Protein AF-A0A9P3CZE5-F1 (afdb_monomer_lite)

Radius of gyration: 16.23 Å; chains: 1; bounding box: 44×36×44 Å

Organism: NCBI:txid1310646

Secondary structure (DSSP, 8-state):
--HHHHHHHHHHHHHHHHHHHHHHHHHHHHHHHHTT--HHHHHHHHHHHHHTT--HHHHHHHHHHHHHHHHSPP-SSHHHHHHHHHHHHHHHHHHHHHHTT---

pLDDT: mean 92.05, std 11.59, range [45.66, 98.81]

Structure (mmCIF, N/CA/C/O backbone):
data_AF-A0A9P3CZE5-F1
#
_entry.id   AF-A0A9P3CZE5-F1
#
loop_
_atom_site.group_PDB
_atom_site.id
_atom_site.type_symbol
_atom_site.label_atom_id
_atom_site.label_alt_id
_atom_site.label_comp_id
_atom_site.label_asym_id
_atom_site.label_entity_id
_atom_site.label_seq_id
_atom_site.pdbx_PDB_ins_code
_atom_site.Cartn_x
_atom_site.Cartn_y
_atom_site.Cartn_z
_atom_site.occupancy
_atom_site.B_iso_or_equiv
_atom_site.auth_seq_id
_atom_site.auth_comp_id
_atom_site.auth_asym_id
_atom_site.auth_atom_id
_atom_site.pdbx_PDB_model_num
ATOM 1 N N . MET A 1 1 ? 32.887 -10.328 -24.606 1.00 45.66 1 MET A N 1
ATOM 2 C CA . MET A 1 1 ? 31.705 -10.849 -23.879 1.00 45.66 1 MET A CA 1
ATOM 3 C C . MET A 1 1 ? 31.624 -10.237 -22.471 1.00 45.66 1 MET A C 1
ATOM 5 O O . MET A 1 1 ? 31.808 -10.950 -21.501 1.00 45.66 1 MET A O 1
ATOM 9 N N . LEU A 1 2 ? 31.371 -8.926 -22.336 1.00 52.94 2 LEU A N 1
ATOM 10 C CA . LEU A 1 2 ? 31.291 -8.248 -21.018 1.00 52.94 2 LEU A CA 1
ATOM 11 C C . LEU A 1 2 ? 30.011 -7.409 -20.819 1.00 52.94 2 LEU A C 1
ATOM 13 O O . LEU A 1 2 ? 29.810 -6.848 -19.751 1.00 52.94 2 LEU A O 1
ATOM 17 N N . ALA A 1 3 ? 29.121 -7.338 -21.815 1.00 55.22 3 ALA A N 1
ATOM 18 C CA . ALA A 1 3 ? 27.893 -6.541 -21.716 1.00 55.22 3 ALA A CA 1
ATOM 19 C C . ALA A 1 3 ? 26.760 -7.250 -20.945 1.00 55.22 3 ALA A C 1
ATOM 21 O O . ALA A 1 3 ? 25.955 -6.591 -20.300 1.00 55.22 3 ALA A O 1
ATOM 22 N N . HIS A 1 4 ? 26.707 -8.588 -20.962 1.00 52.50 4 HIS A N 1
ATOM 23 C CA . HIS A 1 4 ? 25.579 -9.338 -20.391 1.00 52.50 4 HIS A CA 1
ATOM 24 C C . HIS A 1 4 ? 25.557 -9.359 -18.851 1.00 52.50 4 HIS A C 1
ATOM 26 O O . HIS A 1 4 ? 24.480 -9.361 -18.265 1.00 52.50 4 HIS A O 1
ATOM 32 N N . SER A 1 5 ? 26.716 -9.340 -18.181 1.00 59.53 5 SER A N 1
ATOM 33 C CA . SER A 1 5 ? 26.775 -9.378 -16.710 1.00 59.53 5 SER A CA 1
ATOM 34 C C . SER A 1 5 ? 26.413 -8.040 -16.063 1.00 59.53 5 SER A C 1
ATOM 36 O O . SER A 1 5 ? 25.803 -8.029 -14.999 1.00 59.53 5 SER A O 1
ATOM 38 N N . ASN A 1 6 ? 26.762 -6.915 -16.700 1.00 62.09 6 ASN A N 1
ATOM 39 C CA . ASN A 1 6 ? 26.478 -5.589 -16.148 1.00 62.09 6 ASN A CA 1
ATOM 40 C C . ASN A 1 6 ? 24.977 -5.262 -16.230 1.00 62.09 6 ASN A C 1
ATOM 42 O O . ASN A 1 6 ? 24.383 -4.837 -15.243 1.00 62.09 6 ASN A O 1
ATOM 46 N N . VAL A 1 7 ? 24.351 -5.583 -17.370 1.00 65.88 7 VAL A N 1
ATOM 47 C CA . VAL A 1 7 ? 22.914 -5.378 -17.615 1.00 65.88 7 VAL A CA 1
ATOM 48 C C . VAL A 1 7 ? 22.045 -6.183 -16.645 1.00 65.88 7 VAL A C 1
ATOM 50 O O . VAL A 1 7 ? 21.071 -5.648 -16.125 1.00 65.88 7 VAL A O 1
ATOM 53 N N . ASN A 1 8 ? 22.407 -7.435 -16.336 1.00 75.69 8 ASN A N 1
ATOM 54 C CA . ASN A 1 8 ? 21.633 -8.245 -15.389 1.00 75.69 8 ASN A CA 1
ATOM 55 C C . ASN A 1 8 ? 21.615 -7.619 -13.982 1.00 75.69 8 ASN A C 1
ATOM 57 O O . ASN A 1 8 ? 20.568 -7.540 -13.347 1.00 75.69 8 ASN A O 1
ATOM 61 N N . SER A 1 9 ? 22.753 -7.078 -13.536 1.00 81.50 9 SER A N 1
ATOM 62 C CA . SER A 1 9 ? 22.860 -6.432 -12.222 1.00 81.50 9 SER A CA 1
ATOM 63 C C . SER A 1 9 ? 22.125 -5.087 -12.132 1.00 81.50 9 SER A C 1
ATOM 65 O O . SER A 1 9 ? 21.652 -4.707 -11.062 1.00 81.50 9 SER A O 1
ATOM 67 N N . GLU A 1 10 ? 22.019 -4.351 -13.242 1.00 85.38 10 GLU A N 1
ATOM 68 C CA . GLU A 1 10 ? 21.262 -3.094 -13.311 1.00 85.38 10 GLU A CA 1
ATOM 69 C C . GLU A 1 10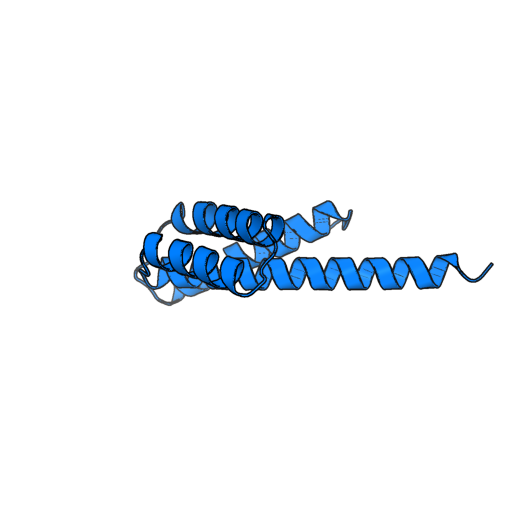 ? 19.752 -3.353 -13.289 1.00 85.38 10 GLU A C 1
ATOM 71 O O . GLU A 1 10 ? 19.025 -2.673 -12.565 1.00 85.38 10 GLU A O 1
ATOM 76 N N . VAL A 1 11 ? 19.290 -4.381 -14.008 1.00 87.31 11 VAL A N 1
ATOM 77 C CA . VAL A 1 11 ? 17.885 -4.815 -13.993 1.00 87.31 11 VAL A CA 1
ATOM 78 C C . VAL A 1 11 ? 17.481 -5.317 -12.607 1.00 87.31 11 VAL A C 1
ATOM 80 O O . VAL A 1 11 ? 16.442 -4.910 -12.095 1.00 87.31 11 VAL A O 1
ATOM 83 N N . GLU A 1 12 ? 18.312 -6.133 -11.955 1.00 88.62 12 GLU A N 1
ATOM 84 C CA . GLU A 1 12 ? 18.058 -6.603 -10.586 1.00 88.62 12 GLU A CA 1
ATOM 85 C C . GLU A 1 12 ? 17.913 -5.439 -9.595 1.00 88.62 12 GLU A C 1
ATOM 87 O O . GLU A 1 12 ? 16.982 -5.427 -8.791 1.00 88.62 12 GLU A O 1
ATOM 92 N N . LYS A 1 13 ? 18.775 -4.417 -9.690 1.00 90.38 13 LYS A N 1
ATOM 93 C CA . LYS A 1 13 ? 18.679 -3.210 -8.851 1.00 90.38 13 LYS A CA 1
ATOM 94 C C . LYS A 1 13 ? 17.412 -2.401 -9.125 1.00 90.38 13 LYS A C 1
ATOM 96 O O . LYS A 1 13 ? 16.773 -1.955 -8.176 1.00 90.38 13 LYS A O 1
ATOM 101 N N . ALA A 1 14 ? 17.040 -2.219 -10.390 1.00 92.00 14 ALA A N 1
ATOM 102 C CA . ALA A 1 14 ? 15.827 -1.490 -10.758 1.00 92.00 14 ALA A CA 1
ATOM 103 C C . ALA A 1 14 ? 14.551 -2.216 -10.289 1.00 92.00 14 ALA A C 1
ATOM 105 O O . ALA A 1 14 ? 13.612 -1.584 -9.797 1.00 92.00 14 ALA A O 1
ATOM 106 N N . ASN A 1 15 ? 14.535 -3.547 -10.391 1.00 93.12 15 ASN A N 1
ATOM 107 C CA . ASN A 1 15 ? 13.458 -4.399 -9.887 1.00 93.12 15 ASN A CA 1
ATOM 108 C C . ASN A 1 15 ? 13.338 -4.288 -8.361 1.00 93.12 15 ASN A C 1
ATOM 110 O O . ASN A 1 15 ? 12.254 -4.038 -7.835 1.00 93.12 15 ASN A O 1
ATOM 114 N N . GLU A 1 16 ? 14.465 -4.403 -7.660 1.00 95.19 16 GLU A N 1
ATOM 115 C CA . GLU A 1 16 ? 14.556 -4.254 -6.208 1.00 95.19 16 GLU A CA 1
ATOM 116 C C . GLU A 1 16 ? 14.040 -2.883 -5.743 1.00 95.19 16 GLU A C 1
ATOM 118 O O . GLU A 1 16 ? 13.219 -2.793 -4.827 1.00 95.19 16 GLU A O 1
ATOM 123 N N . GLU A 1 17 ? 14.475 -1.800 -6.393 1.00 95.38 17 GLU A N 1
ATOM 124 C CA . GLU A 1 17 ? 14.016 -0.443 -6.093 1.00 95.38 17 GLU A CA 1
ATOM 125 C C . GLU A 1 17 ? 12.505 -0.299 -6.314 1.00 95.38 17 GLU A C 1
ATOM 127 O O . GLU A 1 17 ? 11.790 0.221 -5.451 1.00 95.38 17 GLU A O 1
ATOM 132 N N . SER A 1 18 ? 11.996 -0.830 -7.427 1.00 93.00 18 SER A N 1
ATOM 133 C CA . SER A 1 18 ? 10.566 -0.822 -7.743 1.00 93.00 18 SER A CA 1
ATOM 134 C C . SER A 1 18 ? 9.751 -1.562 -6.679 1.00 93.00 18 SER A C 1
ATOM 136 O O . SER A 1 18 ? 8.755 -1.031 -6.178 1.00 93.00 18 SER A O 1
ATOM 138 N N . CYS A 1 19 ? 10.203 -2.742 -6.245 1.00 95.81 19 CYS A N 1
ATOM 139 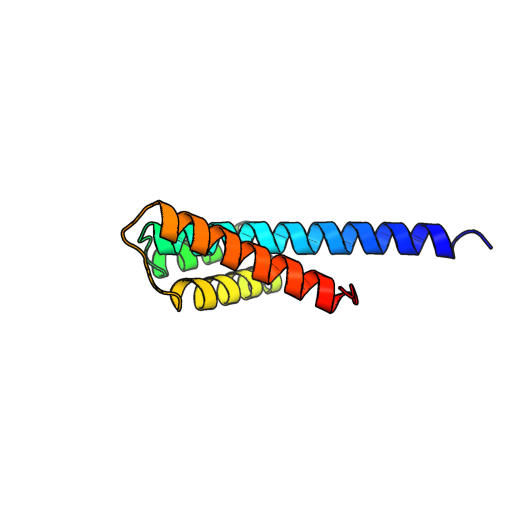C CA . CYS A 1 19 ? 9.527 -3.510 -5.202 1.00 95.81 19 CYS A CA 1
ATOM 140 C C . CYS A 1 19 ? 9.604 -2.846 -3.823 1.00 95.81 19 CYS A C 1
ATOM 142 O O . CYS A 1 19 ? 8.631 -2.895 -3.066 1.00 95.81 19 CYS A O 1
ATOM 144 N N . ARG A 1 20 ? 10.708 -2.165 -3.489 1.00 96.75 20 ARG A N 1
ATOM 145 C CA . ARG A 1 20 ? 10.812 -1.361 -2.256 1.00 96.75 20 ARG A CA 1
ATOM 146 C C . ARG A 1 20 ? 9.883 -0.154 -2.273 1.00 96.75 20 ARG A C 1
ATOM 148 O O . ARG A 1 20 ? 9.262 0.148 -1.252 1.00 96.75 20 ARG A O 1
ATOM 155 N N . ASN A 1 21 ? 9.742 0.508 -3.417 1.00 94.50 21 ASN A N 1
ATOM 156 C CA . ASN A 1 21 ? 8.789 1.602 -3.579 1.00 94.50 21 ASN A CA 1
ATOM 157 C C . ASN A 1 21 ? 7.349 1.103 -3.401 1.00 94.50 21 ASN A C 1
ATOM 159 O O . ASN A 1 21 ? 6.581 1.707 -2.649 1.00 94.50 21 ASN A O 1
ATOM 163 N N . LEU A 1 22 ? 7.010 -0.047 -3.989 1.00 95.62 22 LEU A N 1
ATOM 164 C CA . LEU A 1 22 ? 5.700 -0.673 -3.816 1.00 95.62 22 LEU A CA 1
ATOM 165 C C . LEU A 1 22 ? 5.425 -1.051 -2.351 1.00 95.62 22 LEU A C 1
ATOM 167 O O . LEU A 1 22 ? 4.360 -0.737 -1.820 1.00 95.62 22 LEU A O 1
ATOM 171 N N . MET A 1 23 ? 6.407 -1.652 -1.6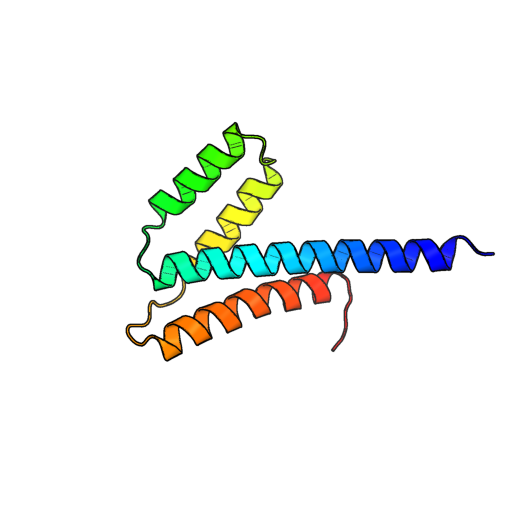72 1.00 98.00 23 MET A N 1
ATOM 172 C CA . MET A 1 23 ? 6.356 -1.973 -0.240 1.00 98.00 23 MET A CA 1
ATOM 173 C C . MET A 1 23 ? 6.061 -0.737 0.613 1.00 98.00 23 MET A C 1
ATOM 175 O O . MET A 1 23 ? 5.203 -0.772 1.496 1.00 98.00 23 MET A O 1
ATOM 179 N N . LYS A 1 24 ? 6.759 0.371 0.337 1.00 97.62 24 LYS A N 1
ATOM 180 C CA . LYS A 1 24 ? 6.587 1.637 1.054 1.00 97.62 24 LYS A CA 1
ATOM 181 C C . LYS A 1 24 ? 5.169 2.179 0.885 1.00 97.62 24 LYS A C 1
ATOM 183 O O . LYS A 1 24 ? 4.543 2.561 1.872 1.00 97.62 24 LYS A O 1
ATOM 188 N N . VAL A 1 25 ? 4.651 2.193 -0.342 1.00 96.31 25 VAL A N 1
ATOM 189 C CA . VAL A 1 25 ? 3.290 2.671 -0.629 1.00 96.31 25 VAL A CA 1
ATOM 190 C C . VAL A 1 25 ? 2.242 1.788 0.044 1.00 96.31 25 VAL A C 1
ATOM 192 O O . VAL A 1 25 ? 1.340 2.313 0.695 1.00 96.31 25 VAL A O 1
ATOM 195 N N . ALA A 1 26 ? 2.396 0.465 -0.023 1.00 98.50 26 ALA A N 1
ATOM 196 C CA . ALA A 1 26 ? 1.527 -0.480 0.674 1.00 98.50 26 ALA A CA 1
ATOM 197 C C . ALA A 1 26 ? 1.526 -0.264 2.195 1.00 98.50 26 ALA A C 1
ATOM 199 O O . ALA A 1 26 ? 0.463 -0.237 2.816 1.00 98.50 26 ALA A O 1
ATOM 200 N N . GLY A 1 27 ? 2.696 -0.031 2.795 1.00 98.62 27 GLY A N 1
ATOM 201 C CA . GLY A 1 27 ? 2.811 0.295 4.216 1.00 98.62 27 GLY A CA 1
ATOM 202 C C . GLY A 1 27 ? 2.094 1.594 4.591 1.00 98.62 27 GLY A C 1
ATOM 203 O O . GLY A 1 27 ? 1.373 1.626 5.586 1.00 98.62 27 GLY A O 1
ATOM 204 N N . MET A 1 28 ? 2.231 2.649 3.781 1.00 98.00 28 MET A N 1
ATOM 205 C CA . MET A 1 28 ? 1.527 3.920 4.008 1.00 98.00 28 MET A CA 1
ATOM 206 C C . MET A 1 28 ? 0.007 3.768 3.881 1.00 98.00 28 MET A C 1
ATOM 208 O O . MET A 1 28 ? -0.724 4.281 4.726 1.00 98.00 28 MET A O 1
ATOM 212 N N . ALA A 1 29 ? -0.466 3.032 2.873 1.00 98.62 29 ALA A N 1
ATOM 213 C CA . ALA A 1 29 ? -1.885 2.744 2.679 1.00 98.62 29 ALA A CA 1
ATOM 214 C C . ALA A 1 29 ? -2.479 1.981 3.872 1.00 98.62 29 ALA A C 1
ATOM 216 O O . ALA A 1 29 ? -3.506 2.383 4.421 1.00 98.62 29 ALA A O 1
ATOM 217 N N . MET A 1 30 ? -1.805 0.917 4.321 1.00 98.81 30 MET A N 1
ATOM 218 C CA . MET A 1 30 ? -2.275 0.139 5.466 1.00 98.81 30 MET A CA 1
ATOM 219 C C . MET A 1 30 ? -2.198 0.934 6.768 1.00 98.81 30 MET A C 1
ATOM 221 O O . MET A 1 30 ? -3.090 0.828 7.604 1.00 98.81 30 MET A O 1
ATOM 225 N N . LYS A 1 31 ? -1.177 1.782 6.935 1.00 98.62 31 LYS A N 1
ATOM 226 C CA . LYS A 1 31 ? -1.095 2.694 8.078 1.00 98.62 31 LYS A CA 1
ATOM 227 C C . LYS A 1 31 ? -2.278 3.661 8.099 1.00 98.62 31 LYS A C 1
ATOM 229 O O . LYS A 1 31 ? -2.925 3.778 9.132 1.00 98.62 31 LYS A O 1
ATOM 234 N N . ALA A 1 32 ? -2.595 4.296 6.969 1.00 98.44 32 ALA A N 1
ATOM 235 C CA . ALA A 1 32 ? -3.741 5.197 6.861 1.00 98.44 32 ALA A CA 1
ATOM 236 C C . ALA A 1 32 ? -5.049 4.493 7.258 1.00 98.44 32 ALA A C 1
ATOM 238 O O . ALA A 1 32 ? -5.819 5.036 8.052 1.00 98.44 32 ALA A O 1
ATOM 239 N N . ARG A 1 33 ? -5.245 3.250 6.795 1.00 98.44 33 ARG A N 1
ATOM 240 C CA . ARG A 1 33 ? -6.361 2.395 7.217 1.00 98.44 33 ARG A CA 1
ATOM 241 C C . ARG A 1 33 ? -6.360 2.140 8.727 1.00 98.44 33 ARG A C 1
ATOM 243 O O . ARG A 1 33 ? -7.370 2.373 9.374 1.00 98.44 33 ARG A O 1
ATOM 250 N N . GLN A 1 34 ? -5.247 1.689 9.305 1.00 98.62 34 GLN A N 1
ATOM 251 C CA . GLN A 1 34 ? -5.167 1.376 10.742 1.00 98.62 34 GLN A CA 1
ATOM 252 C C . GLN A 1 34 ? -5.311 2.601 11.655 1.00 98.62 34 GLN A C 1
ATOM 254 O O . GLN A 1 34 ? -5.711 2.462 12.813 1.00 98.62 34 GLN A O 1
ATOM 259 N N . ASP A 1 35 ? -5.004 3.791 11.143 1.00 97.81 35 ASP A N 1
ATOM 260 C CA . ASP A 1 35 ? -5.205 5.061 11.842 1.00 97.81 35 ASP A CA 1
ATOM 261 C C . ASP A 1 35 ? -6.640 5.601 11.701 1.00 97.81 35 ASP A C 1
ATOM 263 O O . ASP A 1 35 ? -6.963 6.626 12.299 1.00 97.81 35 ASP A O 1
ATOM 267 N N . GLY A 1 36 ? -7.506 4.929 10.933 1.00 97.44 36 GLY A N 1
ATOM 268 C CA . GLY A 1 36 ? -8.889 5.349 10.700 1.00 97.44 36 GLY A CA 1
ATOM 269 C C . GLY A 1 36 ? -9.024 6.511 9.713 1.00 97.44 36 GLY A C 1
ATOM 270 O O . GLY A 1 36 ? -10.044 7.199 9.702 1.00 97.44 36 GLY A O 1
ATOM 271 N N . THR A 1 37 ? -8.008 6.759 8.880 1.00 98.12 37 THR A N 1
ATOM 272 C CA . THR A 1 37 ? -8.106 7.760 7.808 1.00 98.12 37 THR A CA 1
ATOM 273 C C . THR A 1 37 ? -9.179 7.308 6.817 1.00 98.12 37 THR A C 1
ATOM 275 O O . THR A 1 37 ? -9.082 6.183 6.328 1.00 98.12 37 THR A O 1
ATOM 278 N N . PRO A 1 38 ? -10.177 8.131 6.457 1.00 98.06 38 PRO A N 1
ATOM 279 C CA . PRO A 1 38 ? -11.188 7.739 5.478 1.00 98.06 38 PRO A CA 1
ATOM 280 C C . PRO A 1 38 ? -10.582 7.437 4.101 1.00 98.06 38 PRO A C 1
ATOM 282 O O . PRO A 1 38 ? -9.689 8.152 3.646 1.00 98.06 38 PRO A O 1
ATOM 285 N N . LEU A 1 39 ? -11.111 6.424 3.400 1.00 97.94 39 LEU A N 1
ATOM 286 C CA . LEU A 1 39 ? -10.657 6.072 2.044 1.00 97.94 39 LEU A CA 1
ATOM 287 C C . LEU A 1 39 ? -10.748 7.268 1.090 1.00 97.94 39 LEU A C 1
ATOM 289 O O . LEU A 1 39 ? -9.846 7.486 0.287 1.00 97.94 39 LEU A O 1
ATOM 293 N N . GLU A 1 40 ? -11.810 8.067 1.207 1.00 98.25 40 GLU A N 1
ATOM 294 C CA . GLU A 1 40 ? -12.012 9.268 0.395 1.00 98.25 40 GLU A CA 1
ATOM 295 C C . GLU A 1 40 ? -10.820 10.234 0.472 1.00 98.25 40 GLU A C 1
ATOM 297 O O . GLU A 1 40 ? -10.353 10.701 -0.564 1.00 98.25 40 GLU A O 1
ATOM 302 N N . ALA A 1 41 ? -10.267 10.470 1.666 1.00 98.06 41 ALA A N 1
ATOM 303 C CA . ALA A 1 41 ? -9.119 11.359 1.842 1.00 98.06 41 ALA A CA 1
ATOM 304 C C . ALA A 1 41 ? -7.872 10.833 1.108 1.00 98.06 41 ALA A C 1
ATOM 306 O O . ALA A 1 41 ? -7.130 11.598 0.493 1.00 98.06 41 ALA A O 1
ATOM 307 N N . MET A 1 42 ? -7.668 9.513 1.108 1.00 97.69 42 MET A N 1
ATOM 308 C CA . MET A 1 42 ? -6.560 8.888 0.382 1.00 97.69 42 MET A CA 1
ATOM 309 C C . MET A 1 42 ? -6.770 8.913 -1.138 1.00 97.69 42 MET A C 1
ATOM 311 O O . MET A 1 42 ? -5.811 9.097 -1.886 1.00 97.69 42 MET A O 1
ATOM 315 N N . LEU A 1 43 ? -8.013 8.777 -1.610 1.00 97.25 43 LEU A N 1
ATOM 316 C CA . LEU A 1 43 ? -8.343 8.928 -3.030 1.00 97.25 43 LEU A CA 1
ATOM 317 C C . LEU A 1 43 ? -8.120 10.369 -3.508 1.00 97.25 43 LEU A C 1
ATOM 319 O O . LEU A 1 43 ? -7.518 10.569 -4.561 1.00 97.25 43 LEU A O 1
ATOM 323 N N . GLN A 1 44 ? -8.508 11.364 -2.707 1.00 97.50 44 GLN A N 1
ATOM 324 C CA . GLN A 1 44 ? -8.224 12.773 -2.993 1.00 97.50 44 GLN A CA 1
ATOM 325 C C . GLN A 1 44 ? -6.715 13.044 -3.066 1.00 97.50 44 GLN A C 1
ATOM 327 O O . GLN A 1 44 ? -6.266 13.776 -3.947 1.00 97.50 44 GLN A O 1
ATOM 332 N N . ALA A 1 45 ? -5.912 12.421 -2.196 1.00 95.06 45 ALA A N 1
ATOM 333 C CA . ALA A 1 45 ? -4.455 12.534 -2.255 1.00 95.06 45 ALA A CA 1
ATOM 334 C C . ALA A 1 45 ? -3.874 11.986 -3.574 1.00 95.06 45 ALA A C 1
ATOM 336 O O . ALA A 1 45 ? -2.960 12.592 -4.132 1.00 95.06 45 ALA A O 1
ATOM 337 N N . ILE A 1 46 ? -4.427 10.891 -4.115 1.00 94.69 46 ILE A N 1
ATOM 338 C CA . ILE A 1 46 ? -4.055 10.391 -5.450 1.00 94.69 46 ILE A CA 1
ATOM 339 C C . ILE A 1 46 ? -4.432 11.404 -6.532 1.00 94.69 46 ILE A C 1
ATOM 341 O O . ILE A 1 46 ? -3.624 11.675 -7.418 1.00 94.69 46 ILE A O 1
ATOM 345 N N . ASP A 1 47 ? -5.637 11.970 -6.474 1.00 95.06 47 ASP A N 1
ATOM 346 C CA . ASP A 1 47 ? -6.102 12.931 -7.478 1.00 95.06 47 ASP A CA 1
ATOM 347 C C . ASP A 1 47 ? -5.258 14.217 -7.478 1.00 95.06 47 ASP A C 1
ATOM 349 O O . ASP A 1 47 ? -5.008 14.792 -8.538 1.00 95.06 47 ASP A O 1
ATOM 353 N N . ILE A 1 48 ? -4.779 14.655 -6.308 1.00 95.75 48 ILE A N 1
ATOM 354 C CA . ILE A 1 48 ? -3.816 15.758 -6.175 1.00 95.75 48 ILE A CA 1
ATOM 355 C C . ILE A 1 48 ? -2.467 15.353 -6.776 1.00 95.75 48 ILE A C 1
ATOM 357 O O . ILE A 1 48 ? -1.965 16.046 -7.654 1.00 95.75 48 ILE A O 1
ATOM 361 N N . ALA A 1 49 ? -1.924 14.192 -6.400 1.00 92.81 49 ALA A N 1
ATOM 362 C CA . ALA A 1 49 ? -0.648 13.721 -6.934 1.00 92.81 49 ALA A CA 1
ATOM 363 C C . ALA A 1 49 ? -0.665 13.579 -8.468 1.00 92.81 49 ALA A C 1
ATOM 365 O O . ALA A 1 49 ? 0.322 13.904 -9.123 1.00 92.81 49 ALA A O 1
ATOM 366 N N . LYS A 1 50 ? -1.791 13.149 -9.062 1.00 93.00 50 LYS A N 1
ATOM 367 C CA . LYS A 1 50 ? -1.984 13.103 -10.525 1.00 93.00 50 LYS A CA 1
ATOM 368 C C . LYS A 1 50 ? -1.882 14.491 -11.168 1.00 93.00 50 LYS A C 1
ATOM 370 O O . LYS A 1 50 ? -1.308 14.613 -12.246 1.00 93.00 50 LYS A O 1
ATOM 375 N N . LYS A 1 51 ? -2.392 15.542 -10.515 1.00 94.44 51 LYS A N 1
ATOM 376 C CA . LYS A 1 51 ? -2.241 16.935 -10.987 1.00 94.44 51 LYS A CA 1
ATOM 377 C C . LYS A 1 51 ? -0.795 17.420 -10.888 1.00 94.44 51 LYS A C 1
ATOM 379 O O . LYS A 1 51 ? -0.364 18.187 -11.743 1.00 94.44 51 LYS A O 1
ATOM 384 N N . ASP A 1 52 ? -0.053 16.913 -9.907 1.00 94.50 52 ASP A N 1
ATOM 385 C CA . ASP A 1 52 ? 1.343 17.274 -9.642 1.00 94.50 52 ASP A CA 1
ATOM 386 C C . ASP A 1 52 ? 2.361 16.409 -10.416 1.00 94.50 52 ASP A C 1
ATOM 388 O O . ASP A 1 52 ? 3.565 16.487 -10.175 1.00 94.50 52 ASP A O 1
ATOM 392 N N . GLY A 1 53 ? 1.897 15.595 -11.373 1.00 92.75 53 GLY A N 1
ATOM 393 C CA . GLY A 1 53 ? 2.757 14.849 -12.298 1.00 92.75 53 GLY A CA 1
ATOM 394 C C . GLY A 1 53 ? 2.894 13.350 -12.021 1.00 92.75 53 GLY A C 1
ATOM 395 O O . GLY A 1 53 ? 3.688 12.689 -12.691 1.00 92.75 53 GLY A O 1
ATOM 396 N N . LEU A 1 54 ? 2.124 12.777 -11.088 1.00 91.62 54 LEU A N 1
ATOM 397 C CA . LEU A 1 54 ? 2.005 11.321 -10.974 1.00 91.62 54 LEU A CA 1
ATOM 398 C C . LEU A 1 54 ? 1.392 10.752 -12.262 1.00 91.62 54 LEU A C 1
ATOM 400 O O . LEU A 1 54 ? 0.328 11.190 -12.701 1.00 91.62 54 LEU A O 1
ATOM 404 N N . SER A 1 55 ? 2.044 9.746 -12.848 1.00 93.12 55 SER A N 1
ATOM 405 C CA . SER A 1 55 ? 1.532 9.085 -14.050 1.00 93.12 55 SER A CA 1
ATOM 406 C C . SER A 1 55 ? 0.176 8.422 -13.790 1.00 93.12 55 SER A C 1
ATOM 408 O O . SER A 1 55 ? -0.132 7.995 -12.673 1.00 93.12 55 SER A O 1
ATOM 410 N N . ASN A 1 56 ? -0.638 8.284 -14.840 1.00 90.75 56 ASN A N 1
ATOM 411 C CA . ASN A 1 56 ? -1.926 7.592 -14.737 1.00 90.75 56 ASN A CA 1
ATOM 412 C C . ASN A 1 56 ? -1.757 6.166 -14.196 1.00 90.75 56 ASN A C 1
ATOM 414 O O . ASN A 1 56 ? -2.472 5.774 -13.279 1.00 90.75 56 ASN A O 1
ATOM 418 N N . GLU A 1 57 ? -0.767 5.433 -14.705 1.00 90.06 57 GLU A N 1
ATOM 419 C CA . GLU A 1 57 ? -0.425 4.070 -14.279 1.00 90.06 57 GLU A CA 1
ATOM 420 C C . GLU A 1 57 ? -0.002 4.012 -12.804 1.00 90.06 57 GLU A C 1
ATOM 422 O O . GLU A 1 57 ? -0.454 3.137 -12.062 1.00 90.06 57 GLU A O 1
ATOM 427 N N . GLY A 1 58 ? 0.810 4.974 -12.349 1.00 88.25 58 GLY A N 1
ATOM 428 C CA . GLY A 1 58 ? 1.194 5.092 -10.943 1.00 88.25 58 GLY A CA 1
ATOM 429 C C . GLY A 1 58 ? -0.014 5.366 -10.048 1.00 88.25 58 GLY A C 1
ATOM 430 O O . GLY A 1 58 ? -0.186 4.723 -9.013 1.00 88.25 58 GLY A O 1
ATOM 431 N N . GLY A 1 59 ? -0.907 6.256 -10.482 1.00 92.38 59 GLY A N 1
ATOM 432 C CA . GLY A 1 59 ? -2.141 6.556 -9.762 1.00 92.38 59 GLY A CA 1
ATOM 433 C C . GLY A 1 59 ? -3.116 5.377 -9.687 1.00 92.38 59 GLY A C 1
ATOM 434 O O . GLY A 1 59 ? -3.708 5.153 -8.632 1.00 92.38 59 GLY A O 1
ATOM 435 N N . GLU A 1 60 ? -3.268 4.595 -10.759 1.00 93.88 60 GLU A N 1
ATOM 436 C CA . GLU A 1 60 ? -4.078 3.368 -10.729 1.00 93.88 60 GLU A CA 1
ATOM 437 C C . GLU A 1 60 ? -3.452 2.288 -9.839 1.00 93.88 60 GLU A C 1
ATOM 439 O O . GLU A 1 60 ? -4.160 1.643 -9.064 1.00 93.88 60 GLU A O 1
ATOM 444 N N . SER A 1 61 ? -2.123 2.153 -9.860 1.00 91.75 61 SER A N 1
ATOM 445 C CA . SER A 1 61 ? -1.407 1.236 -8.965 1.00 91.75 61 SER A CA 1
ATOM 446 C C . SER A 1 61 ? -1.643 1.604 -7.496 1.00 91.75 61 SER A C 1
ATOM 448 O O . SER A 1 61 ? -1.962 0.744 -6.675 1.00 91.75 61 SER A O 1
ATOM 450 N N . PHE A 1 62 ? -1.577 2.894 -7.150 1.00 94.00 62 PHE A N 1
ATOM 451 C CA . PHE A 1 62 ? -1.869 3.362 -5.791 1.00 94.00 62 PHE A CA 1
ATOM 452 C C . PHE A 1 62 ? -3.332 3.131 -5.405 1.00 94.00 62 PHE A C 1
ATOM 454 O O . PHE A 1 62 ? -3.609 2.709 -4.282 1.00 94.00 62 PHE A O 1
ATOM 461 N N . ARG A 1 63 ? -4.270 3.340 -6.336 1.00 96.56 63 ARG A N 1
ATOM 462 C CA . ARG A 1 63 ? -5.698 3.079 -6.111 1.00 96.56 63 ARG A CA 1
ATOM 463 C C . ARG A 1 63 ? -5.955 1.610 -5.770 1.00 96.56 63 ARG A C 1
ATOM 465 O O . ARG A 1 63 ? -6.703 1.337 -4.836 1.00 96.56 63 ARG A O 1
ATOM 472 N N . GLN A 1 64 ? -5.322 0.672 -6.473 1.00 96.94 64 GLN A N 1
ATOM 473 C CA . GLN A 1 64 ? -5.457 -0.763 -6.193 1.00 96.94 64 GLN A CA 1
ATOM 474 C C . GLN A 1 64 ? -4.936 -1.136 -4.799 1.00 96.94 64 GLN A C 1
ATOM 476 O O . GLN A 1 64 ? -5.609 -1.859 -4.064 1.00 96.94 64 GLN A O 1
ATOM 481 N N . ILE A 1 65 ? -3.785 -0.586 -4.403 1.00 98.06 65 ILE A N 1
ATOM 482 C CA . ILE A 1 65 ? -3.208 -0.795 -3.067 1.00 98.06 65 ILE A CA 1
ATOM 483 C C . ILE A 1 65 ? -4.140 -0.257 -1.975 1.00 98.06 65 ILE A C 1
ATOM 485 O O . ILE A 1 65 ? -4.335 -0.920 -0.956 1.00 98.06 65 ILE A O 1
ATOM 489 N N . LEU A 1 66 ? -4.735 0.927 -2.178 1.00 98.25 66 LEU A N 1
ATOM 490 C CA . LEU A 1 66 ? -5.715 1.481 -1.242 1.00 98.25 66 LEU A CA 1
ATOM 491 C C . LEU A 1 66 ? -6.949 0.583 -1.126 1.00 98.25 66 LEU A C 1
ATOM 493 O O . LEU A 1 66 ? -7.383 0.307 -0.015 1.00 98.25 66 LEU A O 1
ATOM 497 N N . ILE A 1 67 ? -7.501 0.092 -2.238 1.00 98.38 67 ILE A N 1
ATOM 498 C CA . ILE A 1 67 ? -8.663 -0.810 -2.206 1.00 98.38 67 ILE A CA 1
ATOM 499 C C . ILE A 1 67 ? -8.351 -2.067 -1.382 1.00 98.38 67 ILE A C 1
ATOM 501 O O . ILE A 1 67 ? -9.144 -2.442 -0.519 1.00 98.38 67 ILE A O 1
ATOM 505 N N . ASP A 1 68 ? -7.185 -2.684 -1.592 1.00 98.50 68 ASP A N 1
ATOM 506 C CA . ASP A 1 68 ? -6.761 -3.850 -0.811 1.00 98.50 68 ASP A CA 1
ATOM 507 C C . ASP A 1 68 ? -6.587 -3.497 0.674 1.00 98.50 68 ASP A C 1
ATOM 509 O O . ASP A 1 68 ? -7.182 -4.153 1.527 1.00 98.50 68 ASP A O 1
ATOM 513 N N . ALA A 1 69 ? -5.866 -2.419 1.002 1.00 98.69 69 ALA A N 1
ATOM 514 C CA . ALA A 1 69 ? -5.654 -1.989 2.386 1.00 98.69 69 ALA A CA 1
ATOM 515 C C . ALA A 1 69 ? -6.979 -1.730 3.120 1.00 98.69 69 ALA A C 1
ATOM 517 O O . ALA A 1 69 ? -7.185 -2.221 4.227 1.00 98.69 69 ALA A O 1
ATOM 518 N N . TYR A 1 70 ? -7.914 -1.016 2.493 1.00 98.50 70 TYR A N 1
ATOM 519 C CA . TYR A 1 70 ? -9.204 -0.672 3.093 1.00 98.50 70 TYR A CA 1
ATOM 520 C C . TYR A 1 70 ? -10.197 -1.839 3.140 1.00 98.50 70 TYR A C 1
ATOM 522 O O . TYR A 1 70 ? -11.177 -1.770 3.883 1.00 98.50 70 TYR A O 1
ATOM 530 N N . SER A 1 71 ? -9.923 -2.931 2.421 1.00 98.31 71 SER A N 1
ATOM 531 C CA . SER A 1 71 ? -10.642 -4.201 2.582 1.00 98.31 71 SER A CA 1
ATOM 532 C C . SER A 1 71 ? -10.207 -4.984 3.829 1.00 98.31 71 SER A C 1
ATOM 534 O O . SER A 1 71 ? -10.921 -5.886 4.268 1.00 98.31 71 SER A O 1
ATOM 536 N N . GLN A 1 72 ? -9.064 -4.632 4.432 1.00 98.31 72 GLN A N 1
ATOM 537 C CA . GLN A 1 72 ? -8.567 -5.267 5.650 1.00 98.31 72 GLN A CA 1
ATOM 538 C C . GLN A 1 72 ? -9.274 -4.729 6.905 1.00 98.31 72 GLN A C 1
ATOM 540 O O . GLN A 1 72 ? -9.814 -3.613 6.934 1.00 98.31 72 GLN A O 1
ATOM 545 N N . LEU A 1 73 ? -9.236 -5.532 7.971 1.00 97.19 73 LEU A N 1
ATOM 546 C CA . LEU A 1 73 ? -9.755 -5.169 9.290 1.00 97.19 73 LEU A CA 1
ATOM 547 C C . LEU A 1 73 ? -8.940 -4.036 9.923 1.00 97.19 73 LEU A C 1
ATOM 549 O O . LEU A 1 73 ? -7.727 -3.945 9.738 1.00 97.19 73 LEU A O 1
ATOM 553 N N . GLU A 1 74 ? -9.606 -3.207 10.721 1.00 96.69 74 GLU A N 1
ATOM 554 C CA . GLU A 1 74 ? -8.956 -2.268 11.635 1.00 96.69 74 GLU A CA 1
ATOM 555 C C . GLU A 1 74 ? -8.785 -2.920 13.005 1.00 96.69 74 GLU A C 1
ATOM 557 O O . GLU A 1 74 ? -9.696 -3.571 13.521 1.00 96.69 74 GLU A O 1
ATOM 562 N N . TYR A 1 75 ? -7.616 -2.732 13.607 1.00 97.75 75 TYR A N 1
ATOM 563 C CA . TYR A 1 75 ? -7.324 -3.248 14.937 1.00 97.75 75 TYR A CA 1
ATOM 564 C C . TYR A 1 75 ? -7.327 -2.118 15.964 1.00 97.75 75 TYR A C 1
ATOM 566 O O . TYR A 1 75 ? -6.894 -1.003 15.689 1.00 97.75 75 TYR A O 1
ATOM 574 N N . SER A 1 76 ? -7.788 -2.385 17.183 1.00 94.69 76 SER A N 1
ATOM 575 C CA . SER A 1 76 ? -7.747 -1.405 18.277 1.00 94.69 76 SER A CA 1
ATOM 576 C C . SER A 1 76 ? -6.382 -1.353 18.967 1.00 94.69 76 SER A C 1
ATOM 578 O O . SER A 1 76 ? -5.944 -0.287 19.388 1.00 94.69 76 SER A O 1
ATOM 580 N N . SER A 1 77 ? -5.682 -2.486 19.064 1.00 97.12 77 SER A N 1
ATOM 581 C CA . SER A 1 77 ? -4.376 -2.545 19.724 1.00 97.12 77 SER A CA 1
ATOM 582 C C . SER A 1 77 ? -3.259 -2.028 18.818 1.00 97.12 77 SER A C 1
ATOM 584 O O . SER A 1 77 ? -3.195 -2.403 17.644 1.00 97.12 77 SER A O 1
ATOM 586 N N . GLN A 1 78 ? -2.302 -1.306 19.393 1.00 96.81 78 GLN A N 1
ATOM 587 C CA . GLN A 1 78 ? -1.112 -0.853 18.673 1.00 96.81 78 GLN A CA 1
ATOM 588 C C . GLN A 1 78 ? -0.279 -2.013 18.102 1.00 96.81 78 GLN A C 1
ATOM 590 O O . GLN A 1 78 ? 0.201 -1.913 16.975 1.00 96.81 78 GLN A O 1
ATOM 595 N N . GLU A 1 79 ? -0.146 -3.124 18.835 1.00 98.12 79 GLU A N 1
ATOM 596 C CA . GLU A 1 79 ? 0.627 -4.285 18.375 1.00 98.12 79 GLU A CA 1
ATOM 597 C C . GLU A 1 79 ? 0.034 -4.889 17.092 1.00 98.12 79 GLU A C 1
ATOM 599 O O . GLU A 1 79 ? 0.742 -5.029 16.093 1.00 98.12 79 GLU A O 1
ATOM 604 N N . TYR A 1 80 ? -1.270 -5.192 17.078 1.00 98.31 80 TYR A N 1
ATOM 605 C CA . TYR A 1 80 ? -1.917 -5.747 15.886 1.00 98.31 80 TYR A CA 1
ATOM 606 C C . TYR A 1 80 ? -1.946 -4.762 14.713 1.00 98.31 80 TYR A C 1
ATOM 608 O O . TYR A 1 80 ? -1.763 -5.195 13.578 1.00 98.31 80 TYR A O 1
ATOM 616 N N . ARG A 1 81 ? -2.080 -3.448 14.958 1.00 98.44 81 ARG A N 1
ATOM 617 C CA . ARG A 1 81 ? -1.937 -2.434 13.896 1.00 98.44 81 ARG A CA 1
ATOM 618 C C . ARG A 1 81 ? -0.561 -2.508 13.247 1.00 98.44 81 ARG A C 1
ATOM 620 O O . ARG A 1 81 ? -0.463 -2.593 12.026 1.00 98.44 81 ARG A O 1
ATOM 627 N N . GLN A 1 8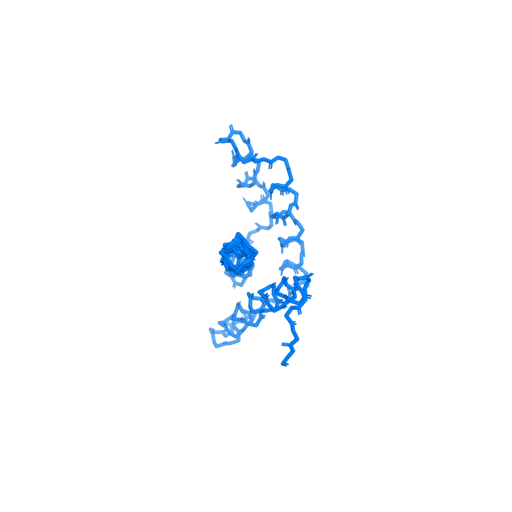2 ? 0.499 -2.506 14.058 1.00 98.56 82 GLN A N 1
ATOM 628 C CA . GLN A 1 82 ? 1.867 -2.545 13.548 1.00 98.56 82 GLN A CA 1
ATOM 629 C C . GLN A 1 82 ? 2.147 -3.848 12.796 1.00 98.56 82 GLN A C 1
ATOM 631 O O . GLN A 1 82 ? 2.765 -3.820 11.733 1.00 98.56 82 GLN A O 1
ATOM 636 N N . ARG A 1 83 ? 1.652 -4.979 13.311 1.00 98.50 83 ARG A N 1
ATOM 637 C CA . ARG A 1 83 ? 1.754 -6.272 12.632 1.00 98.50 83 ARG A CA 1
ATOM 638 C C . ARG A 1 83 ? 1.048 -6.247 11.278 1.00 98.50 83 ARG A C 1
ATOM 640 O O . ARG A 1 83 ? 1.666 -6.583 10.278 1.00 98.50 83 ARG A O 1
ATOM 647 N N . ALA A 1 84 ? -0.187 -5.750 11.223 1.00 98.62 84 ALA A N 1
ATOM 648 C CA . ALA A 1 84 ? -0.941 -5.637 9.980 1.00 98.62 84 ALA A CA 1
ATOM 649 C C . ALA A 1 84 ? -0.232 -4.748 8.941 1.00 98.62 84 ALA A C 1
ATOM 651 O O . ALA A 1 84 ? -0.183 -5.102 7.768 1.00 98.62 84 ALA A O 1
ATOM 652 N N . ILE A 1 85 ? 0.374 -3.630 9.361 1.00 98.81 85 ILE A N 1
ATOM 653 C CA . ILE A 1 85 ? 1.172 -2.755 8.482 1.00 98.81 85 ILE A CA 1
ATOM 654 C C . ILE A 1 85 ? 2.413 -3.488 7.947 1.00 98.81 85 ILE A C 1
ATOM 656 O O . ILE A 1 85 ? 2.706 -3.426 6.748 1.00 98.81 85 ILE A O 1
ATOM 660 N N . ASN A 1 86 ? 3.138 -4.199 8.815 1.00 98.69 86 ASN A N 1
ATOM 661 C CA . ASN A 1 86 ? 4.352 -4.925 8.441 1.00 98.69 86 ASN A CA 1
ATOM 662 C C . ASN A 1 86 ? 4.042 -6.083 7.484 1.00 98.69 86 ASN A C 1
ATOM 664 O O . ASN A 1 86 ? 4.688 -6.209 6.444 1.00 98.69 86 ASN A O 1
ATOM 668 N N . ASP A 1 87 ? 3.026 -6.885 7.794 1.00 98.69 87 ASP A N 1
ATOM 669 C CA . ASP A 1 87 ? 2.625 -8.035 6.984 1.00 98.69 87 ASP A CA 1
ATOM 670 C C . ASP A 1 87 ? 2.091 -7.577 5.624 1.00 98.69 87 ASP A C 1
ATOM 672 O O . ASP A 1 87 ? 2.482 -8.109 4.582 1.00 98.69 87 ASP A O 1
ATOM 676 N N . PHE A 1 88 ? 1.251 -6.537 5.611 1.00 98.75 88 PHE A N 1
ATOM 677 C CA . PHE A 1 88 ? 0.704 -5.980 4.379 1.00 98.75 88 PHE A CA 1
ATOM 678 C C . PHE A 1 88 ? 1.803 -5.406 3.482 1.00 98.75 88 PHE A C 1
ATOM 680 O O . PHE A 1 88 ? 1.859 -5.742 2.303 1.00 98.75 88 PHE A O 1
ATOM 687 N N . SER A 1 89 ? 2.714 -4.589 4.017 1.00 98.56 89 SER A N 1
ATOM 688 C CA . SER A 1 89 ? 3.822 -4.036 3.221 1.00 98.56 89 SER A CA 1
ATOM 689 C C . SER A 1 89 ? 4.748 -5.136 2.686 1.00 98.56 89 SER A C 1
ATOM 691 O O . SER A 1 89 ? 5.054 -5.157 1.491 1.00 98.56 89 SER A O 1
ATOM 693 N N . SER A 1 90 ? 5.108 -6.109 3.528 1.00 98.44 90 SER A N 1
ATOM 694 C CA . SER A 1 90 ? 5.948 -7.251 3.144 1.00 98.44 90 SER A CA 1
ATOM 695 C C . SER A 1 90 ? 5.300 -8.107 2.054 1.00 98.44 90 SER A C 1
ATOM 697 O O . SER A 1 90 ? 5.986 -8.520 1.119 1.00 98.44 90 SER A O 1
ATOM 699 N N . LYS A 1 91 ? 3.976 -8.328 2.110 1.00 97.88 91 LYS A N 1
ATOM 700 C CA . LYS A 1 91 ? 3.216 -9.049 1.071 1.00 97.88 91 LYS A CA 1
ATOM 701 C C . LYS A 1 91 ? 3.459 -8.451 -0.316 1.00 97.88 91 LYS A C 1
ATOM 703 O O . LYS A 1 91 ? 3.704 -9.191 -1.268 1.00 97.88 91 LYS A O 1
ATOM 708 N N . TYR A 1 92 ? 3.408 -7.125 -0.433 1.00 98.12 92 TYR A N 1
ATOM 709 C CA . TYR A 1 92 ? 3.600 -6.429 -1.708 1.00 98.12 92 TYR A CA 1
ATOM 710 C C . TYR A 1 92 ? 5.035 -6.535 -2.223 1.00 98.12 92 TYR A C 1
ATOM 712 O O . TYR A 1 92 ? 5.227 -6.807 -3.406 1.00 98.12 92 TYR A O 1
ATOM 720 N N . TYR A 1 93 ? 6.031 -6.398 -1.343 1.00 97.56 93 TYR A N 1
ATOM 721 C CA . TYR A 1 93 ? 7.431 -6.616 -1.712 1.00 97.56 93 TYR A CA 1
ATOM 722 C C . TYR A 1 93 ? 7.660 -8.034 -2.245 1.00 97.56 93 TYR A C 1
ATOM 724 O O . TYR A 1 93 ? 8.165 -8.218 -3.351 1.00 97.56 93 TYR A O 1
ATOM 732 N N . VAL A 1 94 ? 7.248 -9.042 -1.469 1.00 97.00 94 VAL A N 1
ATOM 733 C CA . VAL A 1 94 ? 7.476 -10.455 -1.792 1.00 97.00 94 VAL A CA 1
ATOM 734 C C . VAL A 1 94 ? 6.792 -10.827 -3.105 1.00 97.00 94 VAL A C 1
ATOM 736 O O . VAL A 1 94 ? 7.400 -11.488 -3.943 1.00 97.00 94 VAL A O 1
ATOM 739 N N . ASN A 1 95 ? 5.549 -10.391 -3.316 1.00 95.50 95 ASN A N 1
ATOM 740 C CA . ASN A 1 95 ? 4.830 -10.675 -4.557 1.00 95.50 95 ASN A CA 1
ATOM 741 C C . ASN A 1 95 ? 5.450 -9.963 -5.766 1.00 95.50 95 ASN A C 1
ATOM 743 O O . ASN A 1 95 ? 5.526 -10.559 -6.837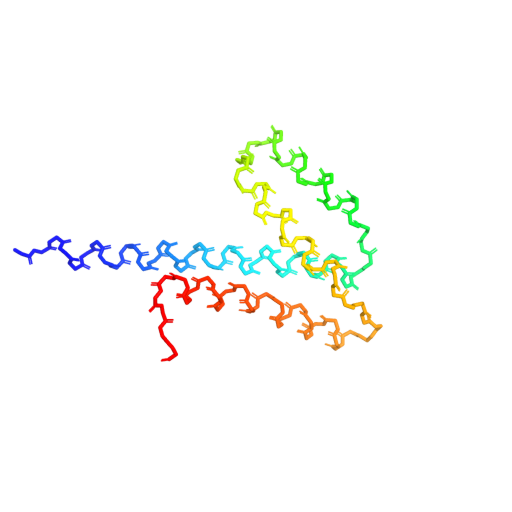 1.00 95.50 95 ASN A O 1
ATOM 747 N N . CYS A 1 96 ? 5.932 -8.731 -5.592 1.00 95.81 96 CYS A N 1
ATOM 748 C CA . CYS A 1 96 ? 6.645 -8.001 -6.635 1.00 95.81 96 CYS A CA 1
ATOM 749 C C . CYS A 1 96 ? 7.936 -8.723 -7.047 1.00 95.81 96 CYS A C 1
ATOM 751 O O . CYS A 1 96 ? 8.125 -9.017 -8.226 1.00 95.81 96 CYS A O 1
ATOM 753 N N . MET A 1 97 ? 8.771 -9.118 -6.079 1.00 95.62 97 MET A N 1
ATOM 754 C CA . MET A 1 97 ? 10.017 -9.838 -6.362 1.00 95.62 97 MET A CA 1
ATOM 755 C C . MET A 1 97 ? 9.764 -11.201 -7.013 1.00 95.62 97 MET A C 1
ATOM 757 O O . MET A 1 97 ? 10.453 -11.566 -7.965 1.00 95.62 97 MET A O 1
ATOM 761 N N . LYS A 1 98 ? 8.731 -11.932 -6.572 1.00 94.12 98 LYS A N 1
ATOM 762 C CA . LYS A 1 98 ? 8.291 -13.169 -7.240 1.00 94.12 98 LYS A CA 1
ATOM 763 C C . LYS A 1 98 ? 7.863 -12.923 -8.686 1.00 94.12 98 LYS A C 1
ATOM 765 O O . LYS A 1 98 ? 8.155 -13.748 -9.546 1.00 94.12 98 LYS A O 1
ATOM 770 N N . GLY A 1 99 ? 7.212 -11.793 -8.964 1.00 92.88 99 GLY A N 1
ATOM 771 C CA . GLY A 1 99 ? 6.871 -11.365 -10.323 1.00 92.88 99 GLY A CA 1
ATOM 772 C C . GLY A 1 99 ? 8.098 -11.174 -11.221 1.00 92.88 99 GLY A C 1
ATOM 773 O O . GLY A 1 99 ? 8.036 -11.493 -12.404 1.00 92.88 99 GLY A O 1
ATOM 774 N N . TYR A 1 100 ? 9.229 -10.749 -10.651 1.00 91.31 100 TYR A N 1
ATOM 775 C CA . TYR A 1 100 ? 10.526 -10.677 -11.334 1.00 91.31 100 TYR A CA 1
ATOM 776 C C . TYR A 1 100 ? 11.302 -12.005 -11.363 1.00 91.31 100 TYR A C 1
ATOM 778 O O . TYR A 1 100 ? 12.442 -12.040 -11.821 1.00 91.31 100 TYR A O 1
ATOM 786 N N . GLY A 1 101 ? 10.701 -13.106 -10.903 1.00 87.69 101 GLY A N 1
ATOM 787 C CA . GLY A 1 101 ? 11.317 -14.432 -10.920 1.00 87.69 101 GLY A CA 1
ATOM 788 C C . GLY A 1 101 ? 12.206 -14.742 -9.715 1.00 87.69 101 GLY A C 1
ATOM 789 O O . GLY A 1 101 ? 12.902 -15.755 -9.741 1.00 87.69 101 GLY A O 1
ATOM 790 N N . ALA A 1 102 ? 12.176 -13.931 -8.650 1.00 80.19 102 ALA A N 1
ATOM 791 C CA . ALA A 1 102 ? 12.835 -14.297 -7.400 1.00 8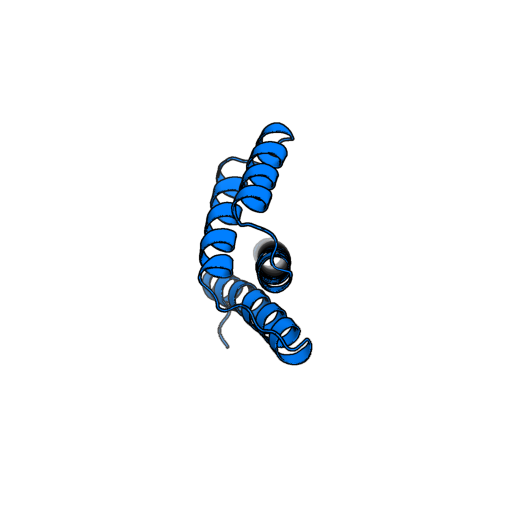0.19 102 ALA A CA 1
ATOM 792 C C . ALA A 1 102 ? 12.155 -15.543 -6.807 1.00 80.19 102 ALA A C 1
ATOM 794 O O . ALA A 1 102 ? 10.976 -15.514 -6.436 1.00 80.19 102 ALA A O 1
ATOM 795 N N . THR A 1 103 ? 12.890 -16.650 -6.735 1.00 64.19 103 THR A N 1
ATOM 796 C CA . THR A 1 103 ? 12.452 -17.861 -6.036 1.00 64.19 103 THR A CA 1
ATOM 797 C C . THR A 1 103 ? 12.791 -17.762 -4.545 1.00 64.19 103 THR A C 1
ATOM 799 O O . THR A 1 103 ? 13.721 -17.031 -4.200 1.00 64.19 103 THR A O 1
ATOM 802 N N . PRO A 1 104 ? 12.049 -18.457 -3.661 1.00 57.34 104 PRO A N 1
ATOM 803 C CA . PRO A 1 104 ? 12.430 -18.602 -2.256 1.00 57.34 104 PRO A CA 1
ATOM 804 C C . PRO A 1 104 ? 13.853 -19.136 -2.071 1.00 57.34 104 PRO A C 1
ATOM 806 O O . PRO A 1 104 ? 14.305 -19.910 -2.949 1.00 57.34 104 PRO A O 1
#

Sequence (104 aa):
MLAHSNVNSEVEKANEESCRNLMKVAGMAMKARQDGTPLEAMLQAIDIAKKDGLSNEGGESFRQILIDAYSQLEYSSQEYRQRAINDFSSKYYVNCMKGYGATP

Foldseek 3Di:
DPPPVVVVVVVVVVLLVVLLVQLVLLLVLLLCLLVVNDLVVQLVVLVVVVVVPQDPVNSVSSVVSNVVSNVDDHDPDPVVSVVSSNVRSVVSSVVSVVVVVDDD